Protein AF-A0A829QQ20-F1 (afdb_monomer)

Radius of gyration: 13.95 Å; Cα contacts (8 Å, |Δi|>4): 23; chains: 1; bounding box: 25×29×32 Å

Structure (mmCIF, N/CA/C/O backbone):
data_AF-A0A829QQ20-F1
#
_entry.id   AF-A0A829QQ20-F1
#
loop_
_atom_site.group_PDB
_atom_site.id
_atom_site.type_symbol
_atom_site.label_atom_id
_atom_site.label_alt_id
_atom_site.label_comp_id
_atom_site.label_asym_id
_atom_site.label_entity_id
_atom_site.label_seq_id
_atom_site.pdbx_PDB_ins_code
_atom_site.Cartn_x
_atom_site.Cartn_y
_atom_site.Cartn_z
_atom_site.occupancy
_atom_site.B_iso_or_equiv
_atom_site.auth_seq_id
_atom_site.auth_comp_id
_atom_site.auth_asym_id
_atom_site.auth_atom_id
_atom_site.pdbx_PDB_model_num
ATOM 1 N N . MET A 1 1 ? -10.428 10.213 -12.718 1.00 42.59 1 MET A N 1
ATOM 2 C CA . MET A 1 1 ? -9.186 10.515 -13.466 1.00 42.59 1 MET A CA 1
ATOM 3 C C . MET A 1 1 ? -8.070 9.667 -12.877 1.00 42.59 1 MET A C 1
ATOM 5 O O . MET A 1 1 ? -7.940 9.655 -11.659 1.00 42.59 1 MET A O 1
ATOM 9 N N . VAL A 1 2 ? -7.311 8.931 -13.693 1.00 49.47 2 VAL A N 1
ATOM 10 C CA . VAL A 1 2 ? -6.117 8.202 -13.231 1.00 49.47 2 VAL A CA 1
ATOM 11 C C . VAL A 1 2 ? -4.971 9.207 -13.151 1.00 49.47 2 VAL A C 1
ATOM 13 O O . VAL A 1 2 ? -4.623 9.816 -14.159 1.00 49.47 2 VAL A O 1
ATOM 16 N N . ARG A 1 3 ? -4.414 9.429 -11.957 1.00 62.44 3 ARG A N 1
ATOM 17 C CA . ARG A 1 3 ? -3.245 10.297 -11.770 1.00 62.44 3 ARG A CA 1
ATOM 18 C C . ARG A 1 3 ? -1.993 9.429 -11.774 1.00 62.44 3 ARG A C 1
ATOM 20 O O . ARG A 1 3 ? -1.891 8.504 -10.973 1.00 62.44 3 ARG A O 1
ATOM 27 N N . ALA 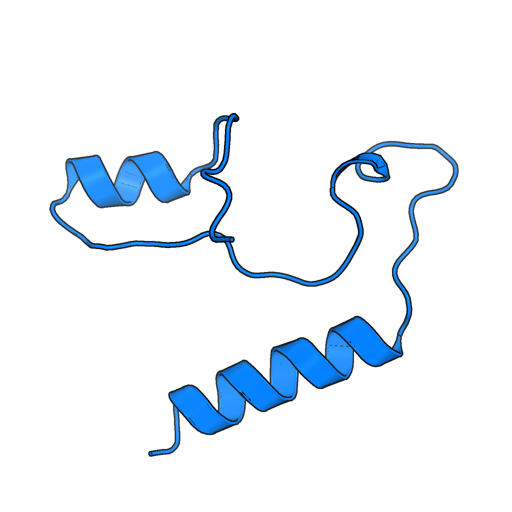A 1 4 ? -1.051 9.727 -12.664 1.00 62.00 4 ALA A N 1
ATOM 28 C CA . ALA A 1 4 ? 0.245 9.061 -12.659 1.00 62.00 4 ALA A CA 1
ATOM 29 C C . ALA A 1 4 ? 0.979 9.328 -11.334 1.00 62.00 4 ALA A C 1
ATOM 31 O O . ALA A 1 4 ? 0.857 10.405 -10.740 1.00 62.00 4 ALA A O 1
ATOM 32 N N . LYS A 1 5 ? 1.751 8.345 -10.863 1.00 63.53 5 LYS A N 1
ATOM 33 C CA . LYS A 1 5 ? 2.624 8.529 -9.704 1.00 63.53 5 LYS A CA 1
ATOM 34 C C . LYS A 1 5 ? 3.825 9.370 -10.139 1.00 63.53 5 LYS A C 1
ATOM 36 O O . LYS A 1 5 ? 4.693 8.891 -10.857 1.00 63.53 5 LYS A O 1
ATOM 41 N N . TYR A 1 6 ? 3.872 10.616 -9.680 1.00 63.62 6 TYR A N 1
ATOM 42 C CA . TYR A 1 6 ? 5.046 11.477 -9.801 1.00 63.62 6 TYR A CA 1
ATOM 43 C C . TYR A 1 6 ? 5.904 11.266 -8.543 1.00 63.62 6 TYR A C 1
ATOM 45 O O . TYR A 1 6 ? 5.593 11.796 -7.480 1.00 63.62 6 TYR A O 1
ATOM 53 N N . GLY A 1 7 ? 6.896 10.375 -8.628 1.00 70.31 7 GLY A N 1
ATOM 54 C CA . GLY A 1 7 ? 7.789 9.999 -7.523 1.00 70.31 7 GLY A CA 1
ATOM 55 C C . GLY A 1 7 ? 8.440 8.628 -7.744 1.00 70.31 7 GLY A C 1
ATOM 56 O O . GLY A 1 7 ? 7.884 7.790 -8.453 1.00 70.31 7 GLY A O 1
ATOM 57 N N . TRP A 1 8 ? 9.616 8.393 -7.155 1.00 80.94 8 TRP A N 1
ATOM 58 C CA . TRP A 1 8 ? 10.334 7.121 -7.296 1.00 80.94 8 TRP A CA 1
ATOM 59 C C . TRP A 1 8 ? 9.890 6.101 -6.242 1.00 80.94 8 TRP A C 1
ATOM 61 O O . TRP A 1 8 ? 9.710 6.432 -5.074 1.00 80.94 8 TRP A O 1
ATOM 71 N N . THR A 1 9 ? 9.718 4.854 -6.672 1.00 90.38 9 THR A N 1
ATOM 72 C CA . THR A 1 9 ? 9.500 3.677 -5.817 1.00 90.38 9 THR A CA 1
ATOM 73 C C . THR A 1 9 ? 10.206 2.488 -6.464 1.00 90.38 9 THR A C 1
ATOM 75 O O . THR A 1 9 ? 10.499 2.516 -7.669 1.00 90.38 9 THR A O 1
ATOM 78 N N . ASP A 1 10 ? 10.414 1.411 -5.708 1.00 93.31 10 ASP A N 1
ATOM 79 C CA . ASP A 1 10 ? 11.016 0.186 -6.243 1.00 93.31 10 ASP A CA 1
ATOM 80 C C . ASP A 1 10 ? 10.171 -0.480 -7.349 1.00 93.31 10 ASP A C 1
ATOM 82 O O . ASP A 1 10 ? 10.696 -1.311 -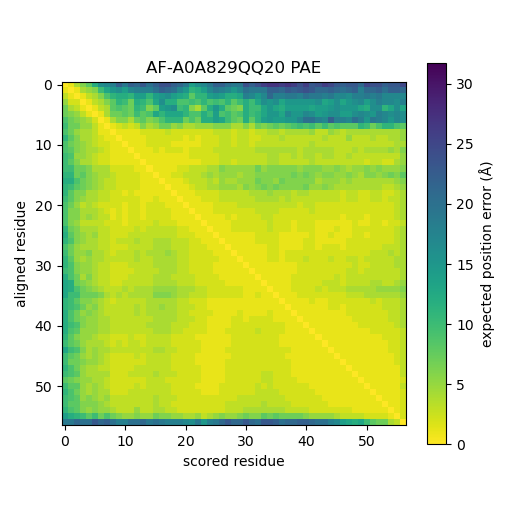8.088 1.00 93.31 10 ASP A O 1
ATOM 86 N N . VAL A 1 11 ? 8.916 -0.051 -7.568 1.00 92.69 11 VAL A N 1
ATOM 87 C CA . VAL A 1 11 ? 8.106 -0.412 -8.753 1.00 92.69 11 VAL A CA 1
ATOM 88 C C . VAL A 1 11 ? 8.870 -0.172 -10.062 1.00 92.69 11 VAL A C 1
ATOM 90 O O . VAL A 1 11 ? 8.760 -0.962 -10.996 1.00 92.69 11 VAL A O 1
ATOM 93 N N . SER A 1 12 ? 9.714 0.863 -10.126 1.00 90.62 12 SER A N 1
ATOM 94 C CA . SER A 1 12 ? 10.556 1.143 -11.300 1.00 90.62 12 SER A CA 1
ATOM 95 C C . SER A 1 12 ? 11.512 -0.004 -11.660 1.00 90.62 12 SER A C 1
ATOM 97 O O . SER A 1 12 ? 11.822 -0.207 -12.835 1.00 90.62 12 SER A O 1
ATOM 99 N N . ARG A 1 13 ? 11.939 -0.810 -10.678 1.00 94.19 13 ARG A N 1
ATOM 100 C CA . ARG A 1 13 ? 12.833 -1.955 -10.905 1.00 94.19 13 ARG A CA 1
ATOM 101 C C . ARG A 1 13 ? 12.146 -3.088 -11.668 1.00 94.19 13 ARG A C 1
ATOM 103 O O . ARG A 1 13 ? 12.822 -3.831 -12.373 1.00 94.19 13 ARG A O 1
ATOM 110 N N . PHE A 1 14 ? 10.821 -3.206 -11.568 1.00 94.81 14 PHE A N 1
ATOM 111 C CA . PHE A 1 14 ? 10.045 -4.203 -12.313 1.00 94.81 14 PHE A CA 1
ATOM 112 C C . PHE A 1 14 ? 10.003 -3.876 -13.807 1.00 94.81 14 PHE A C 1
ATOM 114 O O . PHE A 1 14 ? 10.178 -4.771 -14.634 1.00 94.81 14 PHE A O 1
ATOM 121 N N . ALA A 1 15 ? 9.894 -2.590 -14.158 1.00 88.12 15 ALA A N 1
ATOM 122 C CA . ALA A 1 15 ? 9.942 -2.143 -15.549 1.00 88.12 15 ALA A CA 1
ATOM 123 C C . ALA A 1 15 ? 11.281 -2.497 -16.219 1.00 88.12 15 ALA A C 1
ATOM 125 O O . ALA A 1 15 ? 11.293 -2.969 -17.353 1.00 88.12 15 ALA A O 1
ATOM 126 N N . ALA A 1 16 ? 12.399 -2.385 -15.490 1.00 89.69 16 ALA A N 1
ATOM 127 C CA . ALA A 1 16 ? 13.718 -2.817 -15.968 1.00 89.69 16 ALA A CA 1
ATOM 128 C C . ALA A 1 16 ? 13.809 -4.331 -16.257 1.00 89.69 16 ALA A C 1
ATOM 130 O O . ALA A 1 16 ? 14.751 -4.782 -16.905 1.00 89.69 16 ALA A O 1
ATOM 131 N N . ARG A 1 17 ? 12.844 -5.125 -15.779 1.00 95.62 17 ARG A N 1
ATOM 132 C CA . ARG A 1 17 ? 12.715 -6.565 -16.042 1.00 95.62 17 ARG A CA 1
ATOM 133 C C . ARG A 1 17 ? 11.541 -6.904 -16.968 1.00 95.62 17 ARG A C 1
ATOM 135 O O . ARG A 1 17 ? 11.228 -8.078 -17.119 1.00 95.62 17 ARG A O 1
ATOM 142 N N . GLY A 1 18 ? 10.890 -5.907 -17.571 1.00 95.06 18 GLY A N 1
ATOM 143 C CA . GLY A 1 18 ? 9.731 -6.108 -18.447 1.00 95.06 18 GLY A CA 1
ATOM 144 C C . GLY A 1 18 ? 8.454 -6.539 -17.716 1.00 95.06 18 GLY A C 1
ATOM 145 O O . GLY A 1 18 ? 7.536 -7.051 -18.349 1.00 95.06 18 GLY A O 1
ATOM 146 N N . ILE A 1 19 ? 8.382 -6.351 -16.396 1.00 96.75 19 ILE A N 1
ATOM 147 C CA . ILE A 1 19 ? 7.232 -6.746 -15.577 1.00 96.75 19 ILE A CA 1
ATOM 148 C C . ILE A 1 19 ? 6.348 -5.522 -15.336 1.00 96.75 19 ILE A C 1
ATOM 150 O O . ILE A 1 19 ? 6.810 -4.503 -14.816 1.00 96.75 19 ILE A O 1
ATOM 154 N N . ALA A 1 20 ? 5.064 -5.626 -15.686 1.00 94.94 20 ALA A N 1
ATOM 155 C CA . ALA A 1 20 ? 4.077 -4.606 -15.349 1.00 94.94 20 ALA A CA 1
ATOM 156 C C . ALA A 1 20 ? 3.848 -4.570 -13.828 1.00 94.94 20 ALA A C 1
ATOM 158 O O . ALA A 1 20 ? 3.608 -5.605 -13.208 1.00 94.94 20 ALA A O 1
ATOM 159 N N . ALA A 1 21 ? 3.922 -3.382 -13.225 1.00 94.31 21 ALA A N 1
ATOM 160 C CA . ALA A 1 21 ? 3.829 -3.211 -11.778 1.00 94.31 21 ALA A CA 1
ATOM 161 C C . ALA A 1 21 ? 3.144 -1.889 -1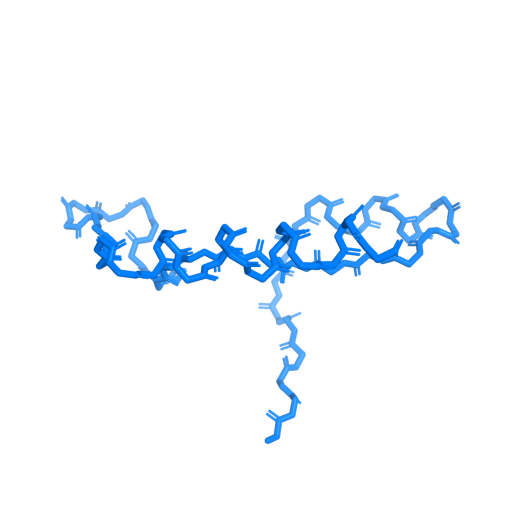1.399 1.00 94.31 21 ALA A C 1
ATOM 163 O O . ALA A 1 21 ? 3.199 -0.906 -12.141 1.00 94.31 21 ALA A O 1
ATOM 164 N N . VAL A 1 22 ? 2.509 -1.865 -10.223 1.00 93.75 22 VAL A N 1
ATOM 165 C CA . VAL A 1 22 ? 1.767 -0.711 -9.690 1.00 93.75 22 VAL A CA 1
A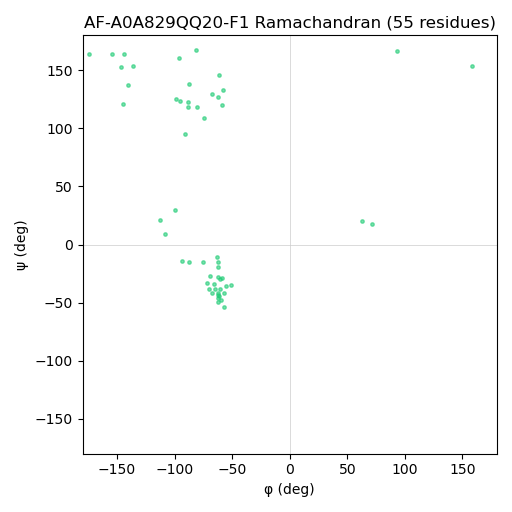TOM 166 C C . VAL A 1 22 ? 2.070 -0.498 -8.206 1.00 93.75 22 VAL A C 1
ATOM 168 O O . VAL A 1 22 ? 2.391 -1.440 -7.488 1.00 93.75 22 VAL A O 1
ATOM 171 N N . ASN A 1 23 ? 1.938 0.746 -7.737 1.00 93.62 23 ASN A N 1
ATOM 172 C CA . ASN A 1 23 ? 1.930 1.061 -6.308 1.00 93.62 23 ASN A CA 1
ATOM 173 C C . ASN A 1 23 ? 0.496 0.957 -5.783 1.00 93.62 23 ASN A C 1
ATOM 175 O O . ASN A 1 23 ? -0.380 1.669 -6.276 1.00 93.62 23 ASN A O 1
ATOM 179 N N . TYR A 1 24 ? 0.262 0.115 -4.779 1.00 95.00 24 TYR A N 1
ATOM 180 C CA . TYR A 1 24 ? -1.056 -0.058 -4.173 1.00 95.00 24 TYR A CA 1
ATOM 181 C C . TYR A 1 24 ? -0.926 -0.316 -2.668 1.00 9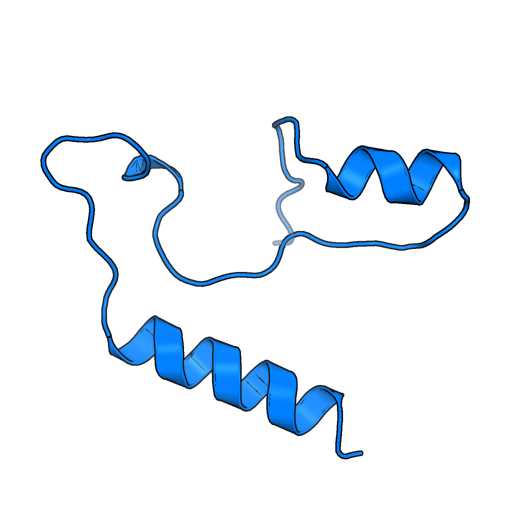5.00 24 TYR A C 1
ATOM 183 O O . TYR A 1 24 ? -0.268 -1.267 -2.258 1.00 95.00 24 TYR A O 1
ATOM 191 N N . GLY A 1 25 ? -1.530 0.547 -1.850 1.00 95.75 25 GLY A N 1
ATOM 192 C CA . GLY A 1 25 ? -1.480 0.468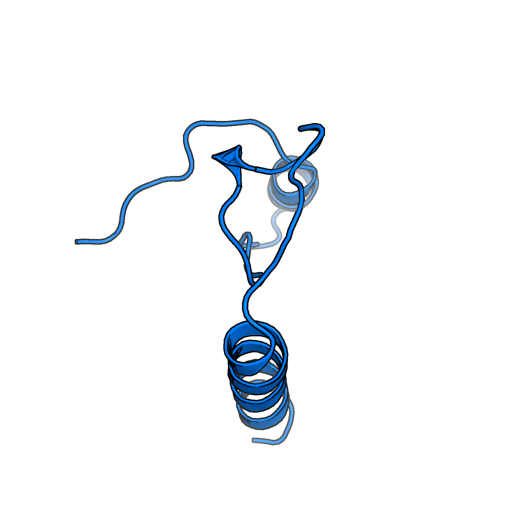 -0.390 1.00 95.75 25 GLY A CA 1
ATOM 193 C C . GLY A 1 25 ? -2.379 1.519 0.276 1.00 95.75 25 GLY A C 1
ATOM 194 O O . GLY A 1 25 ? -2.818 2.450 -0.405 1.00 95.75 25 GLY A O 1
ATOM 195 N N . PRO A 1 26 ? -2.698 1.360 1.573 1.00 97.69 26 PRO A N 1
ATOM 196 C CA . PRO A 1 26 ? -3.544 2.289 2.320 1.00 97.69 26 PRO A CA 1
ATOM 197 C C . PRO A 1 26 ? -2.761 3.518 2.810 1.00 97.69 26 PRO A C 1
ATOM 199 O O . PRO A 1 26 ? -1.532 3.506 2.854 1.00 97.69 26 PRO A O 1
ATOM 202 N N . GLY A 1 27 ? -3.484 4.544 3.263 1.00 96.81 27 GLY A N 1
ATOM 203 C CA . GLY A 1 27 ? -2.919 5.734 3.898 1.00 96.81 27 GLY A CA 1
ATOM 204 C C . GLY A 1 27 ? -2.651 6.900 2.950 1.00 96.81 27 GLY A C 1
ATOM 205 O O . GLY A 1 27 ? -2.678 6.771 1.724 1.00 96.81 27 GLY A O 1
ATOM 206 N N . ASP A 1 28 ? -2.406 8.067 3.548 1.00 94.88 28 ASP A N 1
ATOM 207 C CA . ASP A 1 28 ? -1.963 9.258 2.827 1.00 94.88 28 ASP A CA 1
A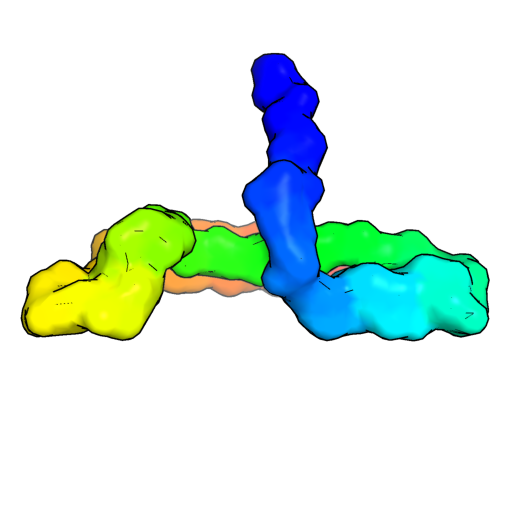TOM 208 C C . ASP A 1 28 ? -0.426 9.260 2.741 1.00 94.88 28 ASP A C 1
ATOM 210 O O . ASP A 1 28 ? 0.240 9.333 3.779 1.00 94.88 28 ASP A O 1
ATOM 214 N N . PRO A 1 29 ? 0.171 9.214 1.534 1.00 91.62 29 PRO A N 1
ATOM 215 C CA . PRO A 1 29 ? 1.623 9.222 1.384 1.00 91.62 29 PRO A CA 1
ATOM 216 C C . PRO A 1 29 ? 2.295 10.496 1.917 1.00 91.62 29 PRO A C 1
ATOM 218 O O . PRO A 1 29 ? 3.496 10.466 2.166 1.00 91.62 29 PRO A O 1
ATOM 221 N N . ASN A 1 30 ? 1.567 11.602 2.100 1.00 92.44 30 ASN A N 1
ATOM 222 C CA . ASN A 1 30 ? 2.125 12.841 2.652 1.00 92.44 30 ASN A CA 1
ATOM 223 C C . ASN A 1 30 ? 2.347 12.777 4.171 1.00 92.44 30 ASN A C 1
ATOM 225 O O . ASN A 1 30 ? 3.044 13.629 4.716 1.00 92.44 30 ASN A O 1
ATOM 229 N N . LEU A 1 31 ? 1.754 11.793 4.856 1.00 96.56 31 LEU A N 1
ATOM 230 C CA . LEU A 1 31 ? 1.942 11.584 6.294 1.00 96.56 31 LEU A CA 1
ATOM 231 C C . LEU A 1 31 ? 3.148 10.700 6.616 1.00 96.56 31 LEU A C 1
ATOM 233 O O . LEU A 1 31 ? 3.581 10.679 7.771 1.00 96.56 31 LEU A O 1
ATOM 237 N N . ALA A 1 32 ? 3.688 9.994 5.619 1.00 95.19 32 ALA A N 1
ATOM 238 C CA . ALA A 1 32 ? 4.852 9.139 5.794 1.00 95.19 32 ALA A CA 1
ATOM 239 C C . ALA A 1 32 ? 6.043 9.951 6.325 1.00 95.19 32 ALA A C 1
ATOM 241 O O . ALA A 1 32 ? 6.349 11.028 5.809 1.00 95.19 32 ALA A O 1
ATOM 242 N N . HIS A 1 33 ? 6.714 9.426 7.352 1.00 96.50 33 HIS A N 1
ATOM 243 C CA . HIS A 1 33 ? 7.862 10.057 8.013 1.00 96.50 33 HIS A CA 1
ATOM 244 C C . HIS A 1 33 ? 7.555 11.396 8.699 1.00 96.50 33 HIS A C 1
ATOM 246 O O . HIS A 1 33 ? 8.462 12.182 8.984 1.00 96.50 33 HIS A O 1
ATOM 252 N N . THR A 1 34 ? 6.286 11.661 9.010 1.00 98.06 34 THR A N 1
ATOM 253 C CA . THR A 1 34 ? 5.892 12.800 9.844 1.00 98.06 34 THR A CA 1
ATOM 254 C C . THR A 1 34 ? 5.704 12.362 11.299 1.00 98.06 34 THR A C 1
ATOM 256 O O . THR A 1 34 ? 5.479 11.193 11.598 1.00 98.06 34 THR A O 1
ATOM 259 N N . ARG A 1 35 ? 5.742 13.311 12.244 1.00 97.88 35 ARG A N 1
ATOM 260 C CA . ARG A 1 35 ? 5.457 13.026 13.667 1.00 97.88 35 ARG A CA 1
ATOM 261 C C . ARG A 1 35 ? 4.039 12.477 13.886 1.00 97.88 35 ARG A C 1
ATOM 263 O O . ARG A 1 35 ? 3.813 11.750 14.845 1.00 97.88 35 ARG A O 1
ATOM 270 N N . GLY A 1 36 ? 3.097 12.872 13.032 1.00 97.44 36 GLY A N 1
ATOM 271 C CA . GLY A 1 36 ? 1.693 12.480 13.102 1.00 97.44 36 GLY A CA 1
ATOM 272 C C . GLY A 1 36 ? 1.343 11.353 12.139 1.00 97.44 36 GLY A C 1
ATOM 273 O O . GLY A 1 36 ? 0.222 11.340 11.644 1.00 97.44 36 GLY A O 1
ATOM 274 N N . GLU A 1 37 ? 2.282 10.462 11.818 1.00 98.44 37 GLU A N 1
ATOM 275 C CA . GLU A 1 37 ? 2.030 9.348 10.907 1.00 98.44 37 GLU A CA 1
ATOM 276 C C . GLU A 1 37 ? 0.893 8.461 11.433 1.00 98.44 37 GLU A C 1
ATOM 278 O O . GLU A 1 37 ? 0.945 7.926 12.541 1.00 98.44 37 GLU A O 1
ATOM 283 N N . HIS A 1 38 ? -0.168 8.342 10.639 1.00 98.25 38 HIS A N 1
ATOM 284 C CA . HIS A 1 38 ? -1.319 7.506 10.945 1.00 98.25 38 HIS A CA 1
ATOM 285 C C . HIS A 1 38 ? -2.021 7.080 9.657 1.00 98.25 38 HIS A C 1
ATOM 287 O O . HIS A 1 38 ? -1.846 7.665 8.588 1.00 98.25 38 HIS A O 1
ATOM 293 N N . VAL A 1 39 ? -2.865 6.061 9.781 1.00 98.31 39 VAL A N 1
ATOM 294 C CA . VAL A 1 39 ? -3.713 5.559 8.703 1.00 98.31 39 VAL A CA 1
ATOM 295 C C . VAL A 1 39 ? -5.085 5.197 9.278 1.00 98.31 39 VAL A C 1
ATOM 297 O O . VAL A 1 39 ? -5.148 4.595 10.354 1.00 98.31 39 VAL A O 1
ATOM 300 N N . PRO A 1 40 ? -6.202 5.534 8.606 1.00 98.19 40 PRO A N 1
ATOM 301 C CA . PRO A 1 40 ? -7.514 5.058 9.028 1.00 98.19 40 PRO A CA 1
ATOM 302 C C . PRO A 1 40 ? -7.592 3.529 8.952 1.00 98.19 40 PRO A C 1
ATOM 304 O O . PRO A 1 40 ? -7.339 2.941 7.900 1.00 98.19 40 PRO A O 1
ATOM 307 N N . VAL A 1 41 ? -7.989 2.879 10.048 1.00 98.00 41 VAL A N 1
ATOM 308 C CA . VAL A 1 41 ? -8.032 1.405 10.162 1.00 98.00 41 VAL A CA 1
ATOM 309 C C . VAL A 1 41 ? -8.872 0.765 9.051 1.00 98.00 41 VAL A C 1
ATOM 311 O O . VAL A 1 41 ? -8.511 -0.280 8.514 1.00 98.00 41 VAL A O 1
ATOM 314 N N . GLN A 1 42 ? -9.956 1.421 8.639 1.00 98.31 42 GLN A N 1
ATOM 315 C CA . GLN A 1 42 ? -10.842 0.952 7.573 1.00 98.31 42 GLN A CA 1
ATOM 316 C C . GLN A 1 42 ? -10.133 0.846 6.214 1.00 98.31 42 GLN A C 1
ATOM 318 O O . GLN A 1 42 ? -10.511 0.019 5.389 1.00 98.31 42 GLN A O 1
ATOM 323 N N . GLN A 1 43 ? -9.095 1.651 5.962 1.00 98.38 43 GLN A N 1
ATOM 324 C CA . GLN A 1 43 ? -8.335 1.556 4.713 1.00 98.38 43 GLN A CA 1
ATOM 325 C C . GLN A 1 43 ? -7.474 0.289 4.667 1.00 98.38 43 GLN A C 1
ATOM 327 O O . GLN A 1 43 ? -7.313 -0.294 3.596 1.00 98.38 43 GLN A O 1
ATOM 332 N N . ILE A 1 44 ? -6.969 -0.172 5.817 1.00 98.25 44 ILE A N 1
ATOM 333 C CA . ILE A 1 44 ? -6.189 -1.414 5.917 1.00 98.25 44 ILE A CA 1
ATOM 334 C C . ILE A 1 44 ? -7.056 -2.606 5.500 1.00 98.25 44 ILE A C 1
ATOM 336 O O . ILE A 1 44 ? -6.659 -3.409 4.651 1.00 98.25 44 ILE A O 1
ATOM 340 N N . THR A 1 45 ? -8.262 -2.706 6.063 1.00 98.38 45 THR A N 1
ATOM 341 C CA . THR A 1 45 ? -9.185 -3.801 5.744 1.00 98.38 45 THR A CA 1
ATOM 342 C C . THR A 1 45 ? -9.688 -3.707 4.306 1.00 98.38 45 THR A C 1
ATOM 344 O O . THR A 1 45 ? -9.687 -4.717 3.609 1.00 98.38 45 THR A O 1
ATOM 347 N N . ALA A 1 46 ? -10.019 -2.510 3.812 1.00 98.31 46 ALA A N 1
ATOM 348 C CA . ALA A 1 46 ? -10.468 -2.319 2.433 1.00 98.31 46 ALA A CA 1
ATOM 349 C C . ALA A 1 46 ? -9.425 -2.771 1.395 1.00 98.31 46 ALA A C 1
ATOM 351 O O . ALA A 1 46 ? -9.759 -3.517 0.475 1.00 98.31 46 ALA A O 1
ATOM 352 N N . VAL A 1 47 ? -8.158 -2.370 1.555 1.00 98.31 47 VAL A N 1
ATOM 353 C CA . VAL A 1 47 ? -7.063 -2.800 0.665 1.00 98.31 47 VAL A CA 1
ATOM 354 C C . VAL A 1 47 ? -6.863 -4.315 0.729 1.00 98.31 47 VAL A C 1
ATOM 356 O O . VAL A 1 47 ? -6.706 -4.963 -0.305 1.00 98.31 47 VAL A O 1
ATOM 359 N N . THR A 1 48 ? -6.926 -4.895 1.930 1.00 97.94 48 THR A N 1
ATOM 360 C CA . THR A 1 48 ? -6.788 -6.347 2.122 1.00 97.94 48 THR A CA 1
ATOM 361 C C . THR A 1 48 ? -7.886 -7.121 1.394 1.00 97.94 48 THR A C 1
ATOM 363 O O . THR A 1 48 ? -7.601 -8.110 0.722 1.00 97.94 48 THR A O 1
ATOM 366 N N . GLU A 1 49 ? -9.136 -6.666 1.479 1.00 98.12 49 GLU A N 1
ATOM 367 C CA . GLU A 1 49 ? -10.265 -7.309 0.802 1.00 98.12 49 GLU A CA 1
ATOM 368 C C . GLU A 1 49 ? -10.150 -7.242 -0.724 1.00 98.12 49 GLU A C 1
ATOM 370 O O . GLU A 1 49 ? -10.451 -8.222 -1.406 1.00 98.12 49 GLU A O 1
ATOM 375 N N . VAL A 1 50 ? -9.660 -6.129 -1.276 1.00 97.88 50 VAL A N 1
ATOM 376 C CA . VAL A 1 50 ? -9.380 -6.029 -2.717 1.00 97.88 50 VAL A CA 1
ATOM 377 C C . VAL A 1 50 ? -8.307 -7.034 -3.135 1.00 97.88 50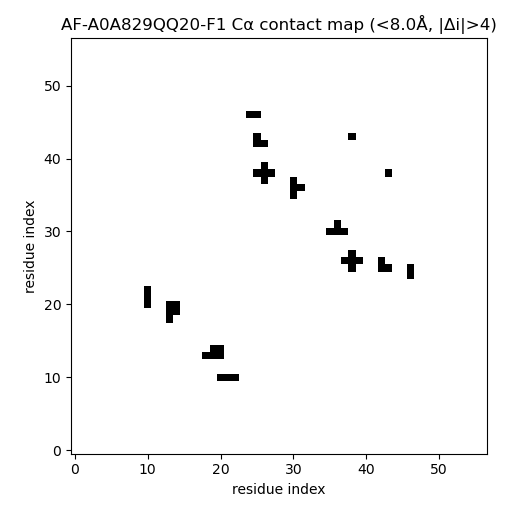 VAL A C 1
ATOM 379 O O . VAL A 1 50 ? -8.502 -7.749 -4.117 1.00 97.88 50 VAL A O 1
ATOM 382 N N . LEU A 1 51 ? -7.207 -7.135 -2.381 1.00 97.75 51 LEU A N 1
ATOM 383 C CA . LEU A 1 51 ? -6.137 -8.094 -2.672 1.00 97.75 51 LEU A CA 1
ATOM 384 C C . LEU A 1 51 ? -6.627 -9.541 -2.591 1.00 97.75 51 LEU A C 1
ATOM 386 O O . LEU A 1 51 ? -6.321 -10.331 -3.480 1.00 97.75 51 LEU A O 1
ATOM 390 N N . ARG A 1 52 ? -7.421 -9.884 -1.569 1.00 97.69 52 ARG A N 1
ATOM 391 C CA . ARG A 1 52 ? -8.030 -11.216 -1.447 1.00 97.69 52 ARG A CA 1
ATOM 392 C C . ARG A 1 52 ? -8.868 -11.543 -2.670 1.00 97.69 52 ARG A C 1
ATOM 394 O O . ARG A 1 52 ? -8.608 -12.544 -3.320 1.00 97.69 52 ARG A O 1
ATOM 401 N N . ARG A 1 53 ? -9.805 -10.659 -3.024 1.00 97.50 53 ARG A N 1
ATOM 402 C CA . ARG A 1 53 ? -10.667 -10.849 -4.197 1.00 97.50 53 ARG A CA 1
ATOM 403 C C . ARG A 1 53 ? -9.863 -11.018 -5.477 1.00 97.50 53 ARG A C 1
ATOM 405 O O . ARG A 1 53 ? -10.218 -11.867 -6.271 1.00 97.50 53 ARG A O 1
ATOM 412 N N . TYR A 1 54 ? -8.799 -10.243 -5.672 1.00 96.25 54 TYR A N 1
ATOM 413 C CA . TYR A 1 54 ? -7.952 -10.344 -6.861 1.00 96.25 54 TYR A CA 1
ATOM 414 C C . TYR A 1 54 ? -7.192 -11.679 -6.958 1.00 96.25 54 TYR A C 1
ATOM 416 O O . TYR A 1 54 ? -6.965 -12.168 -8.059 1.00 96.25 54 TYR A O 1
ATOM 424 N N . LEU A 1 55 ? -6.791 -12.265 -5.826 1.00 96.69 55 LEU A N 1
ATOM 425 C CA . LEU A 1 55 ? -5.948 -13.466 -5.783 1.00 96.69 55 LEU A CA 1
ATOM 426 C C . LEU A 1 55 ? -6.722 -14.786 -5.695 1.00 96.69 55 LEU A C 1
ATOM 428 O O . LEU A 1 55 ? -6.121 -15.841 -5.871 1.00 96.69 55 LEU A O 1
ATOM 432 N N . THR A 1 56 ? -8.014 -14.746 -5.372 1.00 94.12 56 THR A N 1
ATOM 433 C CA . THR A 1 56 ? -8.843 -15.947 -5.173 1.00 94.12 56 THR A CA 1
ATOM 434 C C . THR A 1 56 ? -9.928 -16.109 -6.235 1.00 94.12 56 THR A C 1
ATOM 436 O O . THR A 1 56 ? -10.943 -16.752 -5.961 1.00 94.12 56 THR A O 1
ATOM 439 N N . VAL A 1 57 ? -9.754 -15.478 -7.401 1.00 61.03 57 VAL A N 1
ATOM 440 C CA . VAL A 1 57 ? -10.582 -15.738 -8.590 1.00 61.03 57 VAL A CA 1
ATOM 441 C C . VAL A 1 57 ? -10.083 -16.978 -9.314 1.00 61.03 57 VAL A C 1
ATOM 443 O O . VAL A 1 57 ? -8.845 -17.135 -9.404 1.00 61.03 57 VAL A O 1
#

Mean predicted aligned error: 4.53 Å

Secondary structure (DSSP, 8-state):
-PPP--S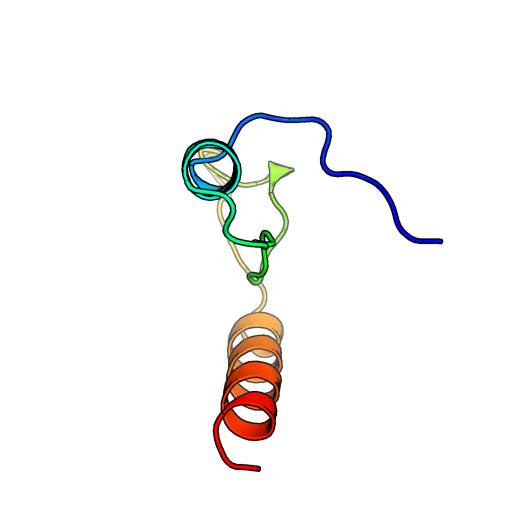--THHHHHTTT-------SS-GGGTTSTT----HHHHHHHHHHHHHHH--

Sequence (57 aa):
MVRAKYGWTDVSRFAARGIAAVNYGPGDPNLAHTRGEHVPVQQITAVTEVLRRYLTV

pLDDT: mean 90.43, std 13.3, range [42.59, 98.44]

Organism: NCBI:txid1299323

Foldseek 3Di:
DDDDDPDDDCQVVCVVVVHDDDDDAFDDPVLPPPPPRDTDPVRRVVSVVVVVVVVVD

Solvent-accessible surface area (backbone atoms only — not comparable to full-atom values): 3904 Å² total; per-residue (Å²): 135,91,76,80,83,86,72,91,57,76,55,60,59,35,53,80,70,75,40,92,71,77,91,84,79,62,62,58,79,86,34,63,97,44,97,78,56,70,60,64,71,69,40,54,54,52,51,49,50,52,52,50,58,70,71,72,111